Protein AF-A0A661T9F2-F1 (afdb_monomer)

Secondary structure (DSSP, 8-state):
-----PPPTTS--EE---SS--HHHHHHHHHHHHHSTTPEE-----S-HHHHHHHHHHHTTT--PPPGGGS----

pLDDT: mean 75.24, std 13.95, range [36.03, 92.31]

Solvent-accessible surface area (backbone atoms only — not comparable to full-atom values): 4859 Å² total; per-residue (Å²): 131,87,78,83,76,74,76,75,85,84,77,84,46,78,45,68,64,62,75,59,39,52,73,63,52,50,51,49,49,53,52,49,44,70,75,38,77,88,45,41,48,37,82,72,49,43,73,47,64,67,58,43,52,49,43,60,73,59,39,63,81,75,38,91,58,52,56,75,87,75,55,87,77,93,121

Foldseek 3Di:
DPDPPQPDPPDAAEAEDDEQDDVVRVVVSVVVCVVPPSYAYEYNDHPPPVVRVCCVVPPVVVHPHDYPVRDDPPD

Sequence (75 aa):
MPVNHLPDNQNLTVITTHINADFDALASMLAAHKLYPGSLVVFPGSQEKNLRNFFISSMVYLFNMANLKDIDFTR

Mean predicted aligned error: 8.82 Å

Structure (mmCIF, N/CA/C/O backbone):
data_AF-A0A661T9F2-F1
#
_entry.id   AF-A0A661T9F2-F1
#
loop_
_atom_site.group_PDB
_atom_site.id
_atom_site.type_symbol
_atom_site.label_atom_id
_atom_site.label_alt_id
_atom_site.label_comp_id
_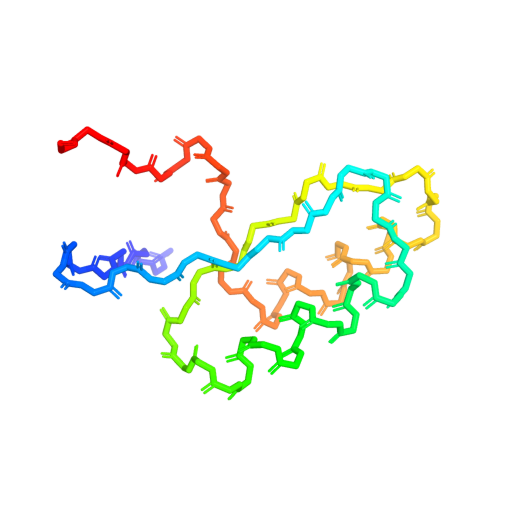atom_site.label_asym_id
_atom_site.label_entity_id
_atom_site.label_seq_id
_atom_site.pdbx_PDB_ins_code
_atom_site.Cartn_x
_atom_site.Cartn_y
_atom_site.Cartn_z
_atom_site.occupancy
_atom_site.B_iso_or_equiv
_atom_site.auth_seq_id
_atom_site.auth_comp_id
_atom_site.auth_asym_id
_atom_site.auth_atom_id
_atom_site.pdbx_PDB_model_num
ATOM 1 N N . MET A 1 1 ? 12.006 -12.275 18.969 1.00 40.88 1 MET A N 1
ATOM 2 C CA . MET A 1 1 ? 11.108 -12.096 17.811 1.00 40.88 1 MET A CA 1
ATOM 3 C C . MET A 1 1 ? 9.750 -11.706 18.371 1.00 40.88 1 MET A C 1
ATOM 5 O O . MET A 1 1 ? 9.186 -12.535 19.077 1.00 40.88 1 MET A O 1
ATOM 9 N N . PRO A 1 2 ? 9.275 -10.459 18.221 1.00 36.03 2 PRO A N 1
ATOM 10 C CA . PRO A 1 2 ? 7.943 -10.117 18.697 1.00 36.03 2 PRO A CA 1
ATOM 11 C C . PRO A 1 2 ? 6.918 -10.899 17.869 1.00 36.03 2 PRO A C 1
ATOM 13 O O . PRO A 1 2 ? 7.025 -10.994 16.649 1.00 36.03 2 PRO A O 1
ATOM 16 N N . VAL A 1 3 ? 5.992 -11.544 18.568 1.00 44.12 3 VAL A N 1
ATOM 17 C CA . VAL A 1 3 ? 4.950 -12.390 17.994 1.00 44.12 3 VAL A CA 1
ATOM 18 C C . VAL A 1 3 ? 3.917 -11.463 17.355 1.00 44.12 3 VAL A C 1
ATOM 20 O O . VAL A 1 3 ? 3.312 -10.654 18.056 1.00 44.12 3 VAL A O 1
ATOM 23 N N . ASN A 1 4 ? 3.750 -11.539 16.032 1.00 48.84 4 ASN A N 1
ATOM 24 C CA . ASN A 1 4 ? 2.731 -10.782 15.306 1.00 48.84 4 ASN A CA 1
ATOM 25 C C . ASN A 1 4 ? 1.346 -11.245 15.768 1.00 48.84 4 ASN A C 1
ATOM 27 O O . ASN A 1 4 ? 0.877 -12.313 15.381 1.00 48.84 4 ASN A O 1
ATOM 31 N N . HIS A 1 5 ? 0.701 -10.450 16.617 1.00 49.59 5 HIS A N 1
ATOM 32 C CA . HIS A 1 5 ? -0.698 -10.644 16.963 1.00 49.59 5 HIS A CA 1
ATOM 33 C C . HIS A 1 5 ? -1.531 -10.107 15.794 1.00 49.59 5 HIS A C 1
ATOM 35 O O . HIS A 1 5 ? -1.738 -8.900 15.670 1.00 49.59 5 HIS A O 1
ATOM 41 N N . LEU A 1 6 ? -1.919 -10.997 14.877 1.00 56.28 6 LEU A N 1
ATOM 42 C CA . LEU A 1 6 ? 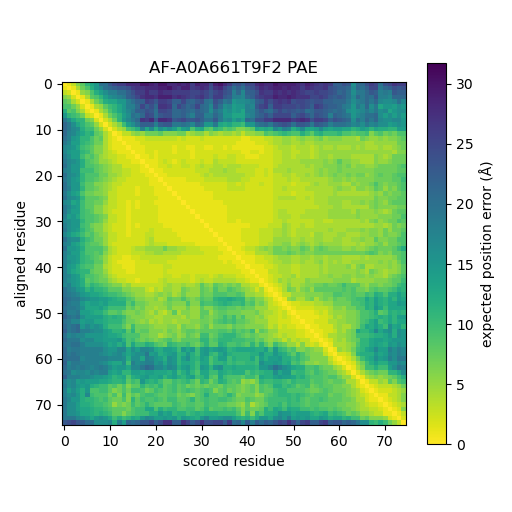-2.912 -10.673 13.857 1.00 56.28 6 LEU A CA 1
ATOM 43 C C . LEU A 1 6 ? -4.217 -10.307 14.587 1.00 56.28 6 LEU A C 1
ATOM 45 O O . LEU A 1 6 ? -4.604 -11.032 15.506 1.00 56.28 6 LEU A O 1
ATOM 49 N N . PRO A 1 7 ? -4.857 -9.173 14.255 1.00 54.22 7 PRO A N 1
ATOM 50 C CA . PRO A 1 7 ? -6.044 -8.722 14.964 1.00 54.22 7 PRO A CA 1
ATOM 51 C C . PRO A 1 7 ? -7.162 -9.759 14.840 1.00 54.22 7 PRO A C 1
ATOM 53 O O . PRO A 1 7 ? -7.428 -10.276 13.754 1.00 54.22 7 PRO A O 1
ATOM 56 N N . ASP A 1 8 ? -7.800 -10.047 15.975 1.00 57.56 8 ASP A N 1
ATOM 57 C CA . ASP A 1 8 ? -8.937 -10.955 16.084 1.00 57.56 8 ASP A CA 1
ATOM 58 C C . ASP A 1 8 ? -9.992 -10.558 15.037 1.00 57.56 8 ASP A C 1
ATOM 60 O O . ASP A 1 8 ? -10.344 -9.383 14.912 1.00 57.56 8 ASP A O 1
ATOM 64 N N . ASN A 1 9 ? -10.431 -11.527 14.233 1.00 58.44 9 ASN A N 1
ATOM 65 C CA . ASN A 1 9 ? -11.091 -11.381 12.926 1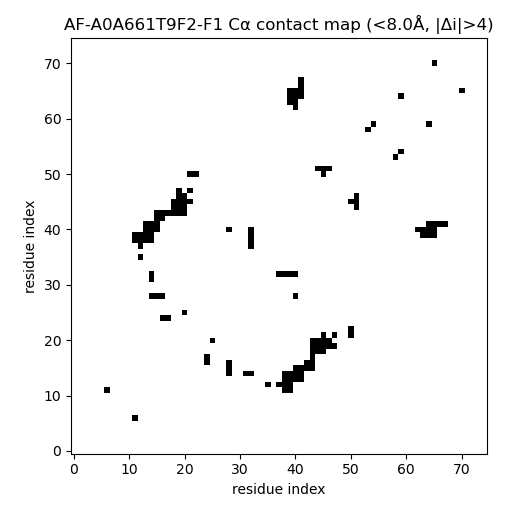.00 58.44 9 ASN A CA 1
ATOM 66 C C . ASN A 1 9 ? -12.506 -10.741 12.984 1.00 58.44 9 ASN A C 1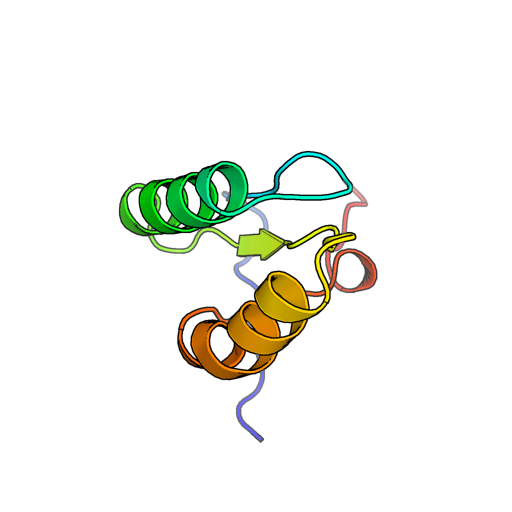
ATOM 68 O O . ASN A 1 9 ? -13.422 -11.176 12.303 1.00 58.44 9 ASN A O 1
ATOM 72 N N . GLN A 1 10 ? -12.771 -9.748 13.830 1.00 58.84 10 GLN A N 1
ATOM 73 C CA . GLN A 1 10 ? -14.079 -9.087 13.917 1.00 58.84 10 GLN A CA 1
ATOM 74 C C . GLN A 1 10 ? -14.146 -7.755 13.152 1.00 58.84 10 GLN A C 1
ATOM 76 O O . GLN A 1 10 ? -15.249 -7.272 12.952 1.00 58.84 10 GLN A O 1
ATOM 81 N N . ASN A 1 11 ? -13.020 -7.203 12.663 1.00 69.56 11 ASN A N 1
ATOM 82 C CA . ASN A 1 11 ? -12.965 -5.975 11.841 1.00 69.56 11 ASN A CA 1
ATOM 83 C C . ASN A 1 11 ? -11.706 -5.914 10.932 1.00 69.56 11 ASN A C 1
ATOM 85 O O . ASN A 1 11 ? -10.980 -4.918 10.906 1.00 69.56 11 ASN A O 1
ATOM 89 N N . LEU A 1 12 ? -11.395 -6.987 10.194 1.00 79.69 12 LEU A N 1
ATOM 90 C CA . LEU A 1 12 ? -10.232 -6.996 9.295 1.00 79.69 12 LEU A CA 1
ATOM 91 C C . LEU A 1 12 ? -10.467 -6.078 8.080 1.00 79.69 12 LEU A C 1
ATOM 93 O O . LEU A 1 12 ? -11.302 -6.362 7.227 1.00 79.69 12 LEU A O 1
ATOM 97 N N . THR A 1 13 ? -9.695 -4.992 7.980 1.00 86.50 13 THR A N 1
ATOM 98 C CA . THR A 1 13 ? -9.666 -4.109 6.800 1.00 86.50 13 THR A CA 1
ATOM 99 C C . THR A 1 13 ? -8.384 -4.359 6.020 1.00 86.50 13 THR A C 1
ATOM 101 O O . THR A 1 13 ? -7.297 -4.106 6.537 1.00 86.50 13 THR A O 1
ATOM 104 N N . VAL A 1 14 ? -8.499 -4.837 4.780 1.00 88.88 14 VAL A N 1
ATOM 105 C CA . VAL A 1 14 ? -7.351 -5.088 3.896 1.00 88.88 14 VAL A CA 1
ATOM 106 C C . VAL A 1 14 ? -7.253 -3.983 2.851 1.00 88.88 14 VAL A C 1
ATOM 108 O O . VAL A 1 14 ? -8.233 -3.656 2.187 1.00 88.88 14 VAL A O 1
ATOM 111 N N . ILE A 1 15 ? -6.055 -3.428 2.687 1.00 90.88 15 ILE A N 1
ATOM 112 C CA . ILE A 1 15 ? -5.742 -2.408 1.687 1.00 90.88 15 ILE A CA 1
ATOM 113 C C . ILE A 1 15 ? -4.772 -3.013 0.681 1.00 90.88 15 ILE A C 1
ATOM 115 O O . ILE A 1 15 ? -3.680 -3.460 1.032 1.00 90.88 15 ILE A O 1
ATOM 119 N N . THR A 1 16 ? -5.164 -3.006 -0.585 1.00 91.81 16 THR A N 1
ATOM 120 C CA . THR A 1 16 ? -4.345 -3.487 -1.696 1.00 91.81 16 THR A CA 1
ATOM 121 C C . THR A 1 16 ? -4.610 -2.647 -2.943 1.00 91.81 16 THR A C 1
ATOM 123 O O . THR A 1 16 ? -5.403 -1.707 -2.907 1.00 91.81 16 THR A O 1
ATOM 126 N N . THR A 1 17 ? -3.929 -2.955 -4.041 1.00 91.50 17 THR A N 1
ATOM 127 C CA . THR A 1 17 ? -4.072 -2.256 -5.322 1.00 91.50 17 THR A CA 1
ATOM 128 C C . THR A 1 17 ? -4.001 -3.248 -6.485 1.00 91.50 17 THR A C 1
ATOM 130 O O . THR A 1 17 ? -3.942 -4.461 -6.283 1.00 91.50 17 THR A O 1
ATOM 133 N N . HIS A 1 18 ? -4.047 -2.745 -7.713 1.00 90.69 18 HIS A N 1
ATOM 134 C CA . HIS A 1 18 ? -3.898 -3.538 -8.925 1.00 90.69 18 HIS A CA 1
ATOM 135 C C . HIS A 1 18 ? -2.463 -4.069 -9.090 1.00 90.69 18 HIS A C 1
ATOM 137 O O . HIS A 1 18 ? -1.498 -3.531 -8.545 1.00 90.69 18 HIS A O 1
ATOM 143 N N . ILE A 1 19 ? -2.318 -5.152 -9.858 1.00 86.88 19 ILE A N 1
ATOM 144 C CA . ILE A 1 19 ? -1.006 -5.682 -10.250 1.00 86.88 19 ILE A CA 1
ATOM 145 C C . ILE A 1 19 ? -0.226 -4.654 -11.077 1.00 86.88 19 ILE A C 1
ATOM 147 O O . ILE A 1 19 ? -0.822 -3.816 -11.746 1.00 86.88 19 ILE A O 1
ATOM 151 N N . ASN A 1 20 ? 1.105 -4.769 -11.086 1.00 86.62 20 ASN A N 1
ATOM 152 C CA . ASN A 1 20 ? 2.001 -3.811 -11.742 1.00 86.62 20 ASN A CA 1
ATOM 153 C C . ASN A 1 20 ? 1.867 -2.390 -11.168 1.00 86.62 20 ASN A C 1
ATOM 155 O O . ASN A 1 20 ? 1.948 -1.424 -11.919 1.00 86.62 20 ASN A O 1
ATOM 159 N N . ALA A 1 21 ? 1.687 -2.287 -9.848 1.00 86.75 21 ALA A N 1
ATOM 160 C CA . ALA A 1 21 ? 1.461 -1.026 -9.152 1.00 86.75 21 ALA A CA 1
ATOM 161 C C . ALA A 1 21 ? 2.500 0.040 -9.532 1.00 86.75 21 ALA A C 1
ATOM 163 O O . ALA A 1 21 ? 3.686 -0.268 -9.675 1.00 86.75 21 ALA A O 1
ATOM 164 N N . ASP A 1 22 ? 2.063 1.285 -9.656 1.00 88.12 22 ASP A N 1
ATOM 165 C CA . ASP A 1 22 ? 2.902 2.457 -9.884 1.00 88.12 22 ASP A CA 1
ATOM 166 C C . ASP A 1 22 ? 3.005 3.320 -8.608 1.00 88.12 22 ASP A C 1
ATOM 168 O O . ASP A 1 22 ? 2.584 2.927 -7.514 1.00 88.12 22 ASP A O 1
ATOM 172 N N . PHE A 1 23 ? 3.619 4.499 -8.722 1.00 85.25 23 PHE A N 1
ATOM 173 C CA . PHE A 1 23 ? 3.774 5.407 -7.585 1.00 85.25 23 PHE A CA 1
ATOM 174 C C . PHE A 1 23 ? 2.440 5.960 -7.061 1.00 85.25 23 PHE A C 1
ATOM 176 O O . PHE A 1 23 ? 2.353 6.259 -5.870 1.00 85.25 23 PHE A O 1
ATOM 183 N N . ASP A 1 24 ? 1.406 6.073 -7.899 1.00 90.06 24 ASP A N 1
ATOM 184 C CA . ASP A 1 24 ? 0.095 6.568 -7.467 1.00 90.06 24 ASP A CA 1
ATOM 185 C C . ASP A 1 24 ? -0.659 5.497 -6.670 1.00 90.06 24 ASP A C 1
ATOM 187 O O . ASP A 1 24 ? -1.144 5.744 -5.562 1.00 90.06 24 ASP A O 1
ATOM 191 N N . ALA A 1 25 ? -0.633 4.253 -7.157 1.00 90.50 25 ALA A N 1
ATOM 192 C CA . ALA A 1 25 ? -1.118 3.091 -6.420 1.00 90.50 25 ALA A CA 1
ATOM 193 C C . ALA A 1 25 ? -0.450 2.981 -5.043 1.00 90.50 25 ALA A C 1
ATOM 195 O O . ALA A 1 25 ? -1.108 2.706 -4.035 1.00 90.50 25 ALA A O 1
ATOM 196 N N . LEU A 1 26 ? 0.856 3.244 -4.995 1.00 86.06 26 LEU A N 1
ATOM 197 C CA . LEU A 1 26 ? 1.618 3.231 -3.761 1.00 86.06 26 LEU A CA 1
ATOM 198 C C . LEU A 1 26 ? 1.185 4.330 -2.782 1.00 86.06 26 LEU A C 1
ATOM 200 O O . LEU A 1 26 ? 0.912 4.055 -1.610 1.00 86.06 26 LEU A O 1
ATOM 204 N N . ALA A 1 27 ? 1.123 5.573 -3.261 1.00 87.75 27 ALA A N 1
ATOM 205 C CA . ALA A 1 27 ? 0.709 6.722 -2.464 1.00 87.75 27 ALA A CA 1
ATOM 206 C C . ALA A 1 27 ? -0.725 6.555 -1.939 1.00 87.75 27 ALA A C 1
ATOM 208 O O . ALA A 1 27 ? -1.000 6.854 -0.775 1.00 87.75 27 ALA A O 1
ATOM 209 N N . SER A 1 28 ? -1.612 5.996 -2.761 1.00 92.31 28 SER A N 1
ATOM 210 C CA . SER A 1 28 ? -2.992 5.686 -2.395 1.00 92.31 28 SER A CA 1
ATOM 211 C C . SER A 1 28 ? -3.077 4.645 -1.278 1.00 92.31 28 SER A C 1
ATOM 213 O O . SER A 1 28 ? -3.819 4.843 -0.316 1.00 92.31 28 SER A O 1
ATOM 215 N N . MET A 1 29 ? -2.277 3.574 -1.335 1.00 90.31 29 MET A N 1
ATOM 216 C CA . MET A 1 29 ? -2.218 2.577 -0.256 1.00 90.31 29 MET A CA 1
ATOM 217 C C . MET A 1 29 ? -1.721 3.186 1.066 1.00 90.31 29 MET A C 1
ATOM 219 O O . MET A 1 29 ? -2.281 2.901 2.126 1.00 90.31 29 MET A O 1
ATOM 223 N N . LEU A 1 30 ? -0.714 4.065 1.007 1.00 86.81 30 LEU A N 1
ATOM 224 C CA . LEU A 1 30 ? -0.214 4.832 2.157 1.00 86.81 30 LEU A CA 1
ATOM 225 C C . LEU A 1 30 ? -1.297 5.725 2.772 1.00 86.81 30 LEU A C 1
ATOM 227 O O . LEU A 1 30 ? -1.507 5.707 3.987 1.00 86.81 30 LEU A O 1
ATOM 231 N N . ALA A 1 31 ? -1.982 6.503 1.934 1.00 91.44 31 ALA A N 1
ATOM 232 C CA . ALA A 1 31 ? -3.048 7.397 2.363 1.00 91.44 31 ALA A CA 1
ATOM 233 C C . ALA A 1 31 ? -4.205 6.615 2.998 1.00 91.44 31 ALA A C 1
ATOM 235 O O . ALA A 1 31 ? -4.657 6.965 4.088 1.00 91.44 31 ALA A O 1
ATOM 236 N N . ALA A 1 32 ? -4.628 5.520 2.365 1.00 92.12 32 ALA A N 1
ATOM 237 C CA . ALA A 1 32 ? -5.684 4.664 2.880 1.00 92.12 32 ALA A CA 1
ATOM 238 C C . ALA A 1 32 ? -5.313 4.074 4.249 1.00 92.12 32 ALA A C 1
ATOM 240 O O . ALA A 1 32 ? -6.106 4.155 5.181 1.00 92.12 32 ALA A O 1
ATOM 241 N N . HIS A 1 33 ? -4.094 3.564 4.436 1.00 88.38 33 HIS A N 1
ATOM 242 C CA . HIS A 1 33 ? -3.700 3.018 5.739 1.00 88.38 33 HIS A CA 1
ATOM 243 C C . HIS A 1 33 ? -3.673 4.073 6.845 1.00 88.38 33 HIS A C 1
ATOM 245 O O . HIS A 1 33 ? -4.061 3.800 7.978 1.00 88.38 33 HIS A O 1
ATOM 251 N N . LYS A 1 34 ? -3.267 5.303 6.511 1.00 87.81 34 LYS A N 1
ATOM 252 C CA . LYS A 1 34 ? -3.329 6.428 7.448 1.00 87.81 34 LYS A CA 1
ATOM 253 C C . LYS A 1 34 ? -4.769 6.773 7.847 1.00 87.81 34 LYS A C 1
ATOM 255 O O . LYS A 1 34 ? -4.991 7.165 8.989 1.00 87.81 34 LYS A O 1
ATOM 260 N N . LEU A 1 35 ? -5.728 6.641 6.927 1.00 90.62 35 LEU A N 1
ATOM 261 C CA . LEU A 1 35 ? -7.154 6.875 7.189 1.00 90.62 35 LEU A CA 1
ATOM 262 C C . LEU A 1 35 ? -7.820 5.727 7.959 1.00 90.62 35 LEU A C 1
ATOM 264 O O . LEU A 1 35 ? -8.762 5.976 8.707 1.00 90.62 35 LEU A O 1
ATOM 268 N N . TYR A 1 36 ? -7.316 4.500 7.814 1.00 87.44 36 TYR A N 1
ATOM 269 C CA . TYR A 1 36 ? -7.827 3.303 8.483 1.00 87.44 36 TYR A CA 1
ATOM 270 C C . TYR A 1 36 ? -6.754 2.678 9.394 1.00 87.44 36 TYR A C 1
ATOM 272 O O . TYR A 1 36 ? -6.131 1.678 9.016 1.00 87.44 36 TYR A O 1
ATOM 280 N N . PRO A 1 37 ? -6.517 3.236 10.600 1.00 82.62 37 PRO A N 1
ATOM 281 C CA . PRO A 1 37 ? -5.578 2.664 11.562 1.00 82.62 37 PRO A CA 1
ATOM 282 C C . PRO A 1 37 ? -5.915 1.202 11.887 1.00 82.62 37 PRO A C 1
ATOM 284 O O . PRO A 1 37 ? -7.075 0.863 12.104 1.00 82.62 37 PRO A O 1
ATOM 287 N N . GLY A 1 38 ? -4.902 0.332 11.924 1.00 81.12 38 GLY A N 1
ATOM 288 C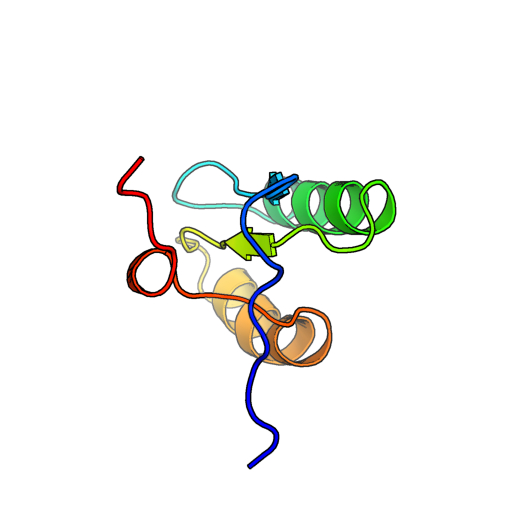 CA . GLY A 1 38 ? -5.081 -1.111 12.153 1.00 81.12 38 GLY A CA 1
ATOM 289 C C . GLY A 1 38 ? -5.446 -1.921 10.903 1.00 81.12 38 GLY A C 1
ATOM 290 O O . GLY A 1 38 ? -5.563 -3.142 10.987 1.00 81.12 38 GLY A O 1
ATOM 291 N N . SER A 1 39 ? -5.588 -1.273 9.743 1.00 87.31 39 SER A N 1
ATOM 292 C CA . SER A 1 39 ? -5.713 -1.969 8.460 1.00 87.31 39 SER A CA 1
ATOM 293 C C . SER A 1 39 ? -4.433 -2.717 8.080 1.00 87.31 39 SER A C 1
ATOM 295 O O . SER A 1 39 ? -3.320 -2.325 8.436 1.00 87.31 39 SER A O 1
ATOM 297 N N . LEU A 1 40 ? -4.599 -3.787 7.308 1.00 85.06 40 LEU A N 1
ATOM 298 C CA . LEU A 1 40 ? -3.518 -4.622 6.813 1.00 85.06 40 LEU A CA 1
ATOM 299 C C . LEU A 1 40 ? -3.216 -4.285 5.355 1.00 85.06 40 LEU A C 1
ATOM 301 O O . LEU A 1 40 ? -4.087 -4.384 4.492 1.00 85.06 40 LEU A O 1
ATOM 305 N N . VAL A 1 41 ? -1.977 -3.896 5.074 1.00 85.69 41 VAL A N 1
ATOM 306 C CA . VAL A 1 41 ? -1.555 -3.498 3.729 1.00 85.69 41 VAL A CA 1
ATOM 307 C C . VAL A 1 41 ? -0.901 -4.674 3.012 1.00 85.69 41 VAL A C 1
ATOM 309 O O . VAL A 1 41 ? 0.087 -5.229 3.491 1.00 85.69 41 VAL A O 1
ATOM 312 N N . VAL A 1 42 ? -1.434 -5.021 1.840 1.00 86.62 42 VAL A N 1
ATOM 313 C CA . VAL A 1 42 ? -0.967 -6.126 0.996 1.00 86.62 42 VAL A CA 1
ATOM 314 C C . VAL A 1 42 ? -0.559 -5.568 -0.361 1.00 86.62 42 VAL A C 1
ATOM 316 O O . VAL A 1 42 ? -1.397 -5.099 -1.130 1.00 86.62 42 VAL A O 1
ATOM 319 N N . PHE A 1 43 ? 0.735 -5.615 -0.674 1.00 85.00 43 PHE A N 1
ATOM 320 C CA . PHE A 1 43 ? 1.256 -5.120 -1.947 1.00 85.00 43 PHE A CA 1
ATOM 321 C C . PHE A 1 43 ? 1.339 -6.254 -2.976 1.00 85.00 43 PHE A C 1
ATOM 323 O O . PHE A 1 43 ? 2.057 -7.227 -2.737 1.00 85.00 43 PHE A O 1
ATOM 330 N N . PRO A 1 44 ? 0.660 -6.140 -4.131 1.00 82.56 44 PRO A N 1
ATOM 331 C CA . PRO A 1 44 ? 0.661 -7.179 -5.162 1.00 82.56 44 PRO A CA 1
ATOM 332 C C . PRO A 1 44 ? 1.963 -7.217 -5.984 1.00 82.56 44 PRO A C 1
ATOM 334 O O . PRO A 1 44 ? 2.170 -8.149 -6.758 1.00 82.56 44 PRO A O 1
ATOM 337 N N . GLY A 1 45 ? 2.844 -6.221 -5.829 1.00 81.38 45 GLY A N 1
ATOM 338 C CA . GLY A 1 45 ? 4.078 -6.076 -6.602 1.00 81.38 45 GLY A CA 1
ATOM 339 C C . GLY A 1 45 ? 3.989 -5.024 -7.713 1.00 81.38 45 GLY A C 1
ATOM 340 O O . GLY A 1 45 ? 2.915 -4.542 -8.070 1.00 81.38 45 GLY A O 1
ATOM 341 N N . SER A 1 46 ? 5.148 -4.681 -8.278 1.00 81.81 46 SER A N 1
ATOM 342 C CA . SER A 1 46 ? 5.297 -3.717 -9.374 1.00 81.81 46 SER A CA 1
ATOM 343 C C . SER A 1 46 ? 6.238 -4.244 -10.462 1.00 81.81 46 SER A C 1
ATOM 345 O O . SER A 1 46 ? 7.176 -4.989 -10.163 1.00 81.81 46 SER A O 1
ATOM 347 N N . GLN A 1 47 ? 5.992 -3.838 -11.713 1.00 78.50 47 GLN A N 1
ATOM 348 C CA . GLN A 1 47 ? 6.897 -4.051 -12.855 1.00 78.50 47 GLN A CA 1
ATOM 349 C C . GLN A 1 47 ? 8.129 -3.142 -12.775 1.00 78.50 47 GLN A C 1
ATOM 351 O O . GLN A 1 47 ? 9.234 -3.538 -13.149 1.00 78.50 47 GLN A O 1
ATOM 356 N N . GLU A 1 48 ? 7.947 -1.929 -12.254 1.00 79.50 48 GLU A N 1
ATOM 357 C CA . GLU A 1 48 ? 9.001 -0.937 -12.088 1.00 79.50 48 GLU A CA 1
ATOM 358 C C . GLU A 1 48 ? 9.985 -1.411 -11.008 1.00 79.50 48 GLU A C 1
ATOM 360 O O . GLU A 1 48 ? 9.696 -1.397 -9.807 1.00 79.50 48 GLU A O 1
ATOM 365 N N . LYS A 1 49 ? 11.189 -1.831 -11.426 1.00 76.31 49 LYS A N 1
ATOM 366 C CA . LYS A 1 49 ? 12.255 -2.276 -10.506 1.00 76.31 49 LYS A CA 1
ATOM 367 C C . LYS A 1 49 ? 12.573 -1.225 -9.442 1.00 76.31 49 LYS A C 1
ATOM 369 O O . LYS A 1 49 ? 12.807 -1.585 -8.291 1.00 76.31 49 LYS A O 1
ATOM 374 N N . ASN A 1 50 ? 12.564 0.050 -9.823 1.00 78.38 50 ASN A N 1
ATOM 375 C CA . ASN A 1 50 ? 12.841 1.159 -8.915 1.00 78.38 50 ASN A CA 1
ATOM 376 C C . ASN A 1 50 ? 11.761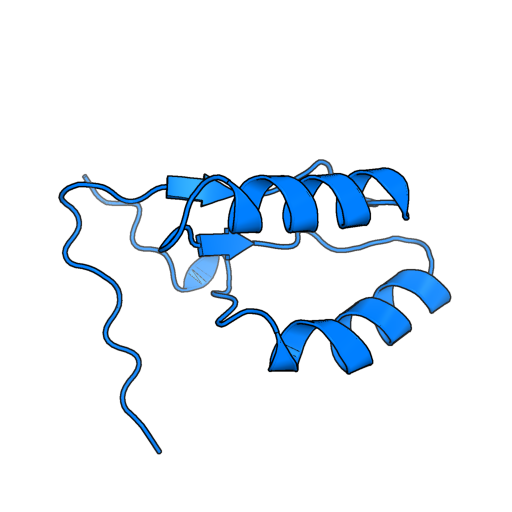 1.286 -7.842 1.00 78.38 50 ASN A C 1
ATOM 378 O O . ASN A 1 50 ? 12.097 1.388 -6.665 1.00 78.38 50 ASN A O 1
ATOM 382 N N . LEU A 1 51 ? 10.484 1.185 -8.225 1.00 75.81 51 LEU A N 1
ATOM 383 C CA . LEU A 1 51 ? 9.381 1.212 -7.272 1.00 75.81 51 LEU A CA 1
ATOM 384 C C . LEU A 1 51 ? 9.430 0.011 -6.334 1.00 75.81 51 LEU A C 1
ATOM 386 O O . LEU A 1 51 ? 9.289 0.175 -5.130 1.00 75.81 51 LEU A O 1
ATOM 390 N N . ARG A 1 52 ? 9.689 -1.191 -6.858 1.00 72.69 52 ARG A N 1
ATOM 391 C CA . ARG A 1 52 ? 9.827 -2.393 -6.027 1.00 72.69 52 ARG A CA 1
ATOM 392 C C . ARG A 1 52 ? 10.964 -2.256 -5.013 1.00 72.69 52 ARG A C 1
ATOM 394 O O . ARG A 1 52 ? 10.789 -2.620 -3.855 1.00 72.69 52 ARG A O 1
ATOM 401 N N . ASN A 1 53 ? 12.116 -1.742 -5.440 1.00 76.12 53 ASN A N 1
ATOM 402 C CA . ASN A 1 53 ? 13.261 -1.546 -4.554 1.00 76.12 53 ASN A CA 1
ATOM 403 C C . ASN A 1 53 ? 12.960 -0.486 -3.489 1.00 76.12 53 ASN A C 1
ATOM 405 O O . ASN A 1 53 ? 13.197 -0.748 -2.315 1.00 76.12 53 ASN A O 1
ATOM 409 N N . PHE A 1 54 ? 12.374 0.647 -3.887 1.00 75.00 54 PHE A N 1
ATOM 410 C CA . PHE A 1 54 ? 11.906 1.693 -2.976 1.00 75.00 54 PHE A CA 1
ATOM 411 C C . PHE A 1 54 ? 10.887 1.148 -1.967 1.00 75.00 54 PHE A C 1
ATOM 413 O O . PHE A 1 54 ? 10.994 1.388 -0.769 1.00 75.00 54 PHE A O 1
ATOM 420 N N . PHE A 1 55 ? 9.935 0.344 -2.434 1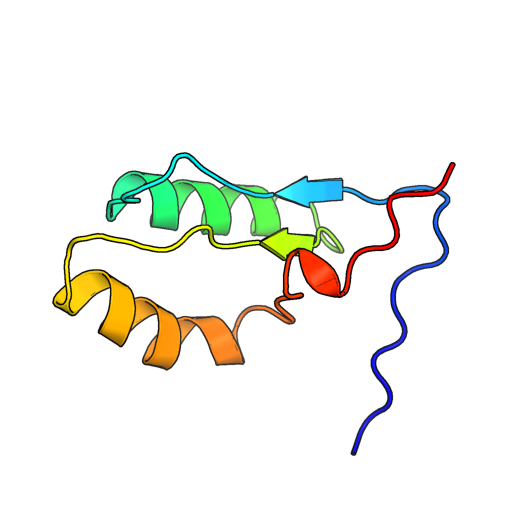.00 71.69 55 PHE A N 1
ATOM 421 C CA . PHE A 1 55 ? 8.914 -0.282 -1.606 1.00 71.69 55 PHE A CA 1
ATOM 422 C C . PHE A 1 55 ? 9.528 -1.183 -0.530 1.00 71.69 55 PHE A C 1
ATOM 424 O O . PHE A 1 55 ? 9.236 -1.035 0.656 1.00 71.69 55 PHE A O 1
ATOM 431 N N . ILE A 1 56 ? 10.430 -2.083 -0.931 1.00 70.00 56 ILE A N 1
ATOM 432 C CA . ILE A 1 56 ? 11.116 -2.991 -0.006 1.00 70.00 56 ILE A CA 1
ATOM 433 C C . ILE A 1 56 ? 11.968 -2.199 0.994 1.00 70.00 56 ILE A C 1
ATOM 435 O O . ILE A 1 56 ? 11.946 -2.503 2.184 1.00 70.00 56 ILE A O 1
ATOM 439 N N . SER A 1 57 ? 12.696 -1.174 0.541 1.00 71.56 57 SER A N 1
ATOM 440 C CA . SER A 1 57 ? 13.583 -0.399 1.413 1.00 71.56 57 SER A CA 1
ATOM 441 C C . SER A 1 57 ? 12.844 0.524 2.378 1.00 71.56 57 SER A C 1
ATOM 443 O O . SER A 1 57 ? 13.314 0.741 3.490 1.00 71.56 57 SER A O 1
ATOM 445 N N . SER A 1 58 ? 11.716 1.097 1.955 1.00 67.19 58 SER A N 1
ATOM 446 C CA . SER A 1 58 ? 11.062 2.196 2.671 1.00 67.19 58 SER A CA 1
ATOM 447 C C . SER A 1 58 ? 9.801 1.764 3.413 1.00 67.19 58 SER A C 1
ATOM 449 O O . SER A 1 58 ? 9.490 2.348 4.446 1.00 67.19 58 SER A O 1
ATOM 451 N N . MET A 1 59 ? 9.076 0.746 2.933 1.00 64.81 59 MET A N 1
ATOM 452 C CA . MET A 1 59 ? 7.747 0.409 3.463 1.00 64.81 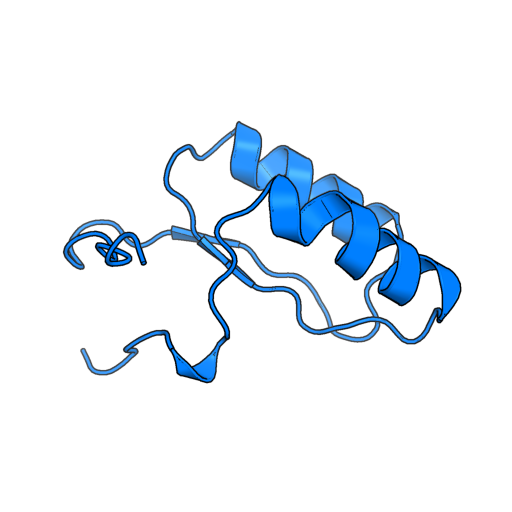59 MET A CA 1
ATOM 453 C C . MET A 1 59 ? 7.678 -0.852 4.309 1.00 64.81 59 MET A C 1
ATOM 455 O O . MET A 1 59 ? 6.793 -0.922 5.155 1.00 64.81 59 MET A O 1
ATOM 459 N N . VAL A 1 60 ? 8.645 -1.767 4.204 1.00 61.47 60 VAL A N 1
ATOM 460 C CA . VAL A 1 60 ? 8.777 -2.892 5.155 1.00 61.47 60 VAL A CA 1
ATOM 461 C C . VAL A 1 60 ? 8.909 -2.389 6.600 1.00 61.47 60 VAL A C 1
ATOM 463 O O . VAL A 1 60 ? 8.454 -3.043 7.529 1.00 61.47 60 VAL A O 1
ATOM 466 N N . TYR A 1 61 ? 9.494 -1.203 6.791 1.00 55.97 61 TYR A N 1
ATOM 467 C CA . TYR A 1 61 ? 9.626 -0.574 8.107 1.00 55.97 61 TYR A CA 1
ATOM 468 C C . TYR A 1 61 ? 8.374 0.192 8.558 1.00 55.97 61 TYR A C 1
ATOM 470 O O . TYR A 1 61 ? 8.121 0.301 9.754 1.00 55.97 61 TYR A O 1
ATOM 478 N N . LEU A 1 62 ? 7.617 0.762 7.614 1.00 57.59 62 LEU A N 1
ATOM 479 C CA . LEU A 1 62 ? 6.448 1.603 7.904 1.00 57.59 62 LEU A CA 1
ATOM 480 C C . LEU A 1 62 ? 5.159 0.795 8.066 1.00 57.59 62 LEU A C 1
ATOM 482 O O . LEU A 1 62 ? 4.227 1.261 8.716 1.00 57.59 62 LEU A O 1
ATOM 486 N N . PHE A 1 63 ? 5.100 -0.397 7.478 1.00 61.28 63 PHE A N 1
ATOM 487 C CA . PHE A 1 63 ? 3.903 -1.217 7.431 1.00 61.28 63 PHE A CA 1
ATOM 488 C C . PHE A 1 63 ? 4.229 -2.603 7.950 1.00 61.28 63 PHE A C 1
ATOM 490 O O . PHE A 1 63 ? 5.120 -3.276 7.436 1.00 61.28 63 PHE A O 1
ATOM 497 N N . ASN A 1 64 ? 3.459 -3.058 8.934 1.00 61.62 64 ASN A N 1
ATOM 498 C CA . ASN A 1 64 ? 3.466 -4.443 9.390 1.00 61.62 64 ASN A CA 1
ATOM 499 C C . ASN A 1 64 ? 2.788 -5.326 8.317 1.00 61.62 64 ASN A C 1
ATOM 501 O O . ASN A 1 64 ? 1.687 -5.836 8.511 1.00 61.62 64 ASN A O 1
ATOM 505 N N . MET A 1 65 ? 3.380 -5.384 7.121 1.00 65.06 65 MET A N 1
ATOM 506 C CA . MET A 1 65 ? 2.782 -5.999 5.940 1.00 65.06 65 MET A CA 1
ATOM 507 C C .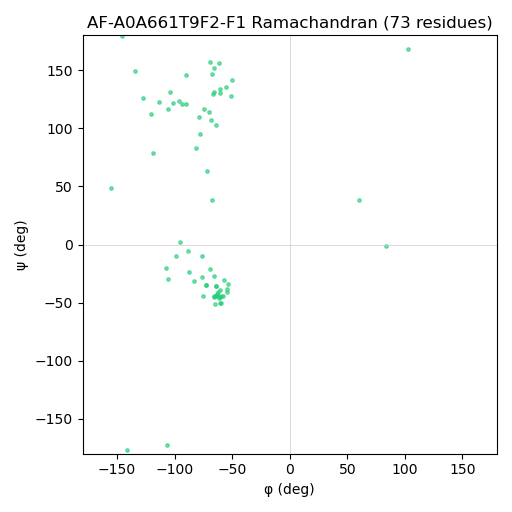 MET A 1 65 ? 2.642 -7.501 6.129 1.00 65.06 65 MET A C 1
ATOM 509 O O . MET A 1 65 ? 3.618 -8.184 6.435 1.00 65.06 65 MET A O 1
ATOM 513 N N . ALA A 1 66 ? 1.443 -8.017 5.875 1.00 66.19 66 ALA A N 1
ATOM 514 C CA . ALA A 1 66 ? 1.238 -9.449 5.733 1.00 66.19 66 ALA A CA 1
ATOM 515 C C . ALA A 1 66 ? 1.424 -9.859 4.277 1.00 66.19 66 ALA A C 1
ATOM 517 O O . ALA A 1 66 ? 1.044 -9.137 3.346 1.00 66.19 66 ALA A O 1
ATOM 518 N N . ASN A 1 67 ? 1.960 -11.059 4.075 1.00 69.38 67 ASN A N 1
ATOM 519 C CA . ASN A 1 67 ? 1.794 -11.713 2.795 1.00 69.38 67 ASN A CA 1
ATOM 520 C C . ASN A 1 67 ? 0.318 -12.088 2.626 1.00 69.38 67 ASN A C 1
ATOM 522 O O . ASN A 1 67 ? -0.337 -12.468 3.594 1.00 69.38 67 ASN A O 1
ATOM 526 N N . LEU A 1 68 ? -0.193 -12.061 1.393 1.00 69.25 68 LEU A N 1
ATOM 527 C CA . LEU A 1 68 ? -1.554 -12.528 1.118 1.00 69.25 68 LEU A CA 1
ATOM 528 C C . LEU A 1 68 ? -1.776 -13.960 1.636 1.00 69.25 68 LEU A C 1
ATOM 530 O O . LEU A 1 68 ? -2.861 -14.288 2.094 1.00 69.25 68 LEU A O 1
ATOM 534 N N . LYS A 1 69 ? -0.733 -14.795 1.595 1.00 72.69 69 LYS A N 1
ATOM 535 C CA . LYS A 1 69 ? -0.769 -16.184 2.072 1.00 72.69 69 LYS A CA 1
ATOM 536 C C . LYS A 1 69 ? -0.891 -16.324 3.590 1.00 72.69 69 LYS A C 1
ATOM 538 O O . LYS A 1 69 ? -1.290 -17.386 4.050 1.00 72.69 69 LYS A O 1
ATOM 543 N N . ASP A 1 70 ? -0.532 -15.285 4.336 1.00 73.25 70 ASP A N 1
ATOM 544 C CA . ASP A 1 70 ? -0.583 -15.282 5.800 1.00 73.25 70 ASP A CA 1
ATOM 545 C C . ASP A 1 70 ? -1.957 -14.819 6.314 1.00 73.25 70 ASP A C 1
ATOM 547 O O . ASP A 1 70 ? -2.205 -14.824 7.518 1.00 73.25 70 ASP A O 1
ATOM 551 N N . ILE A 1 71 ? -2.845 -14.392 5.408 1.00 74.44 71 ILE A N 1
ATOM 552 C CA . ILE A 1 71 ? -4.201 -13.963 5.734 1.00 74.44 71 ILE A CA 1
ATOM 553 C C . ILE A 1 71 ? -5.125 -15.180 5.665 1.00 74.44 71 ILE A C 1
ATOM 555 O O . ILE A 1 71 ? -5.254 -15.820 4.621 1.00 74.44 71 ILE A O 1
ATOM 559 N N . ASP A 1 72 ? -5.784 -15.482 6.781 1.00 74.81 72 ASP A N 1
ATOM 560 C CA . ASP A 1 72 ? -6.815 -16.514 6.840 1.00 74.81 72 ASP A CA 1
ATOM 561 C C . ASP A 1 72 ? -8.141 -15.978 6.279 1.00 74.81 72 ASP A C 1
ATOM 563 O O . ASP A 1 72 ? -8.795 -15.119 6.875 1.00 74.81 72 ASP A O 1
ATOM 567 N N . PHE A 1 73 ? -8.523 -16.495 5.112 1.00 72.00 73 PHE A N 1
ATOM 568 C CA . PHE A 1 73 ? -9.775 -16.170 4.427 1.00 72.00 73 PHE A CA 1
ATOM 569 C C . PHE A 1 73 ? -10.902 -17.170 4.714 1.00 72.00 73 PHE A C 1
ATOM 571 O O . PHE A 1 73 ? -11.979 -17.045 4.135 1.00 72.00 73 PHE A O 1
ATOM 578 N N . THR A 1 74 ? -10.678 -18.184 5.556 1.00 70.38 74 THR A N 1
ATOM 579 C CA . THR A 1 74 ? -11.677 -19.224 5.825 1.00 70.38 74 THR A CA 1
ATOM 580 C C . THR A 1 74 ? -12.703 -18.758 6.860 1.00 70.38 74 THR A C 1
ATOM 582 O O . THR A 1 74 ? -12.618 -19.047 8.052 1.00 70.38 74 THR A O 1
ATOM 585 N N . ARG A 1 75 ? -13.703 -18.015 6.379 1.00 51.31 75 ARG A N 1
ATOM 586 C CA . ARG A 1 75 ? -15.000 -17.805 7.032 1.00 51.31 75 ARG A CA 1
ATOM 587 C C . ARG A 1 75 ? -16.126 -17.868 6.016 1.00 51.31 75 ARG A C 1
ATOM 589 O O . ARG A 1 75 ? -15.973 -17.250 4.942 1.00 51.31 75 ARG A O 1
#

Radius of gyration: 12.77 Å; Cα contacts (8 Å, |Δi|>4): 70; chains: 1; bounding box: 29×27×32 Å

Nearest PDB structures (foldseek):
  2lta-assembly1_A  TM=5.119E-01  e=2.934E+00  synthetic construct
  8b70-assembly1_B  TM=4.867E-01  e=4.698E+00  Bacillus subtilis